Protein AF-A0A9D8I9T0-F1 (afdb_monomer_lite)

Structure (mmCIF, N/CA/C/O backbone):
data_AF-A0A9D8I9T0-F1
#
_entry.id   AF-A0A9D8I9T0-F1
#
loop_
_atom_site.group_PDB
_atom_site.id
_atom_site.type_symbol
_atom_site.label_atom_id
_atom_site.label_alt_id
_atom_site.label_comp_id
_atom_site.label_asym_id
_atom_site.label_entity_id
_atom_site.label_seq_id
_atom_site.pdbx_PDB_ins_code
_atom_site.Cartn_x
_atom_site.Cartn_y
_atom_site.Cartn_z
_atom_site.occupancy
_atom_site.B_iso_or_equiv
_atom_site.auth_seq_id
_atom_site.auth_comp_id
_atom_site.auth_asym_id
_atom_site.auth_atom_id
_atom_site.pdbx_PDB_model_num
ATOM 1 N N . MET A 1 1 ? -29.976 -18.829 28.825 1.00 49.69 1 MET A N 1
ATOM 2 C CA . MET A 1 1 ? -29.326 -17.541 29.162 1.00 49.69 1 MET 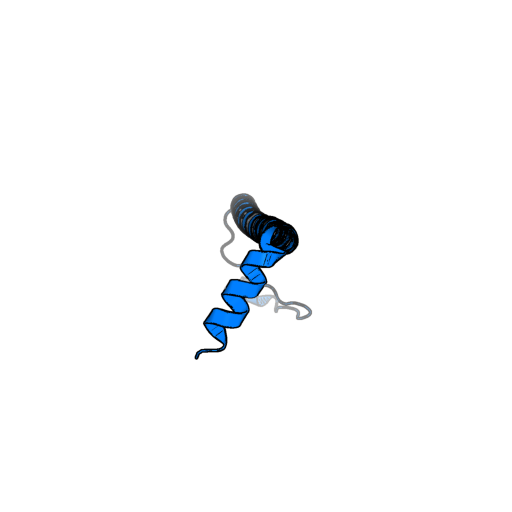A CA 1
ATOM 3 C C . MET A 1 1 ? -27.970 -17.516 28.473 1.00 49.69 1 MET A C 1
ATOM 5 O O . MET A 1 1 ? -27.138 -18.347 28.802 1.00 49.69 1 MET A O 1
ATOM 9 N N . THR A 1 2 ? -27.780 -16.707 27.427 1.00 69.94 2 THR A N 1
ATOM 10 C CA . THR A 1 2 ? -26.610 -16.817 26.536 1.00 69.94 2 THR A CA 1
ATOM 11 C C . THR A 1 2 ? -25.497 -15.848 26.951 1.00 69.94 2 THR A C 1
ATOM 13 O O . THR A 1 2 ? -25.740 -14.680 27.222 1.00 69.94 2 THR A O 1
ATOM 16 N N . LEU A 1 3 ? -24.242 -16.310 26.980 1.00 71.94 3 LEU A N 1
ATOM 17 C CA . LEU A 1 3 ? -23.069 -15.492 27.346 1.00 71.94 3 LEU A CA 1
ATOM 18 C C . LEU A 1 3 ? -22.944 -14.206 26.505 1.00 71.94 3 LEU A C 1
ATOM 20 O O . LEU A 1 3 ? -22.495 -13.170 26.988 1.00 71.94 3 LEU A O 1
ATOM 24 N N . ARG A 1 4 ? -23.423 -14.253 25.256 1.00 72.88 4 ARG A N 1
ATOM 25 C CA . ARG A 1 4 ? -23.457 -13.116 24.326 1.00 72.88 4 ARG A CA 1
ATOM 26 C C . ARG A 1 4 ? -24.287 -11.939 24.848 1.00 72.88 4 ARG A C 1
ATOM 28 O O . ARG A 1 4 ? -23.855 -10.800 24.699 1.00 72.88 4 ARG A O 1
ATOM 35 N N . THR A 1 5 ? -25.438 -12.179 25.483 1.00 70.25 5 THR A N 1
ATOM 36 C CA . THR A 1 5 ? -26.267 -11.096 26.045 1.00 70.25 5 THR A CA 1
ATOM 37 C C . THR A 1 5 ? -25.628 -10.459 27.274 1.00 70.25 5 THR A C 1
ATOM 39 O O . THR A 1 5 ? -25.812 -9.262 27.486 1.00 70.25 5 THR A O 1
ATOM 42 N N . LEU A 1 6 ? -24.830 -11.208 28.042 1.00 69.56 6 LEU A N 1
ATOM 43 C CA . LEU A 1 6 ? -24.080 -10.663 29.176 1.00 69.56 6 LEU A CA 1
ATOM 44 C C . LEU A 1 6 ? -22.947 -9.738 28.700 1.00 69.56 6 LEU A C 1
ATOM 46 O O . LEU A 1 6 ? -22.828 -8.610 29.178 1.00 69.56 6 LEU A O 1
ATOM 50 N N . ILE A 1 7 ? -22.179 -10.181 27.698 1.00 70.75 7 ILE A N 1
ATOM 51 C CA . ILE A 1 7 ? -21.080 -9.407 27.102 1.00 70.75 7 ILE A CA 1
ATOM 52 C C . ILE A 1 7 ? -21.615 -8.120 26.468 1.00 70.75 7 ILE A C 1
ATOM 54 O O . ILE A 1 7 ? -21.117 -7.044 26.776 1.00 70.75 7 ILE A O 1
ATOM 58 N N . LEU A 1 8 ? -22.677 -8.199 25.657 1.00 68.25 8 LEU A N 1
ATOM 59 C CA . LEU A 1 8 ? -23.297 -7.026 25.021 1.00 68.25 8 LEU A CA 1
ATOM 60 C C . LEU A 1 8 ? -23.839 -6.014 26.040 1.00 68.25 8 LEU A C 1
ATOM 62 O O . LEU A 1 8 ? -23.724 -4.806 25.835 1.00 68.25 8 LEU A O 1
ATOM 66 N N . ARG A 1 9 ? -24.413 -6.487 27.152 1.00 67.06 9 ARG A N 1
ATOM 67 C CA . ARG A 1 9 ? -24.954 -5.615 28.204 1.00 67.06 9 ARG A CA 1
ATOM 68 C C . ARG A 1 9 ? -23.847 -4.954 29.032 1.00 67.06 9 ARG A C 1
ATOM 70 O O . ARG A 1 9 ? -23.985 -3.783 29.376 1.00 67.06 9 ARG A O 1
ATOM 77 N N . SER A 1 10 ? -22.738 -5.656 29.268 1.00 63.16 10 SER A N 1
ATOM 78 C CA . SER A 1 10 ? -21.538 -5.108 29.916 1.00 63.16 10 SER A CA 1
ATOM 79 C C . SER A 1 10 ? -20.811 -4.093 29.025 1.00 63.16 10 SER A C 1
ATOM 81 O O . SER A 1 10 ? -20.451 -3.010 29.485 1.00 63.16 10 SER A O 1
ATOM 83 N N . LEU A 1 11 ? -20.678 -4.387 27.725 1.00 63.12 11 LEU A N 1
ATOM 84 C CA . LEU A 1 11 ? -20.068 -3.485 26.739 1.00 63.12 11 LEU A CA 1
ATOM 85 C C . LEU A 1 11 ? -20.844 -2.168 26.624 1.00 63.12 11 LEU A C 1
ATOM 87 O O . LEU A 1 11 ? -20.258 -1.100 26.468 1.00 63.12 11 LEU A O 1
ATOM 91 N N . ARG A 1 12 ? -22.174 -2.241 26.746 1.00 65.25 12 ARG A N 1
ATOM 92 C CA . ARG A 1 12 ? -23.071 -1.083 26.699 1.00 65.25 12 ARG A CA 1
ATOM 93 C C . ARG A 1 12 ? -22.998 -0.220 27.966 1.00 65.25 12 ARG A C 1
ATOM 95 O O . ARG A 1 12 ? -23.21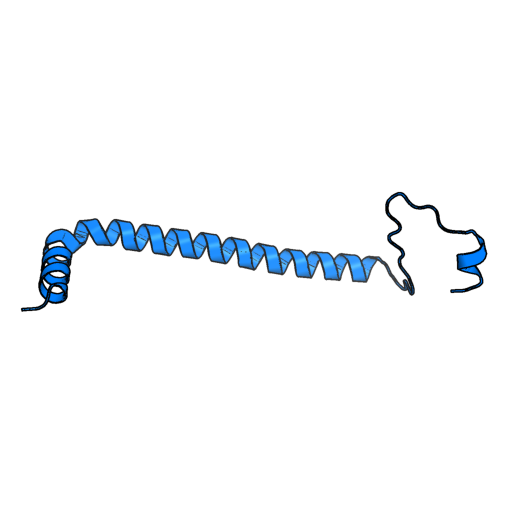6 0.983 27.867 1.00 65.25 12 ARG A O 1
ATOM 102 N N . PHE A 1 13 ? -22.646 -0.793 29.121 1.00 61.19 13 PHE A N 1
ATOM 103 C CA . PHE A 1 13 ? -22.481 -0.050 30.380 1.00 61.19 13 PHE A CA 1
ATOM 104 C C . PHE A 1 13 ? -21.150 0.734 30.433 1.00 61.19 13 PHE A C 1
ATOM 106 O O . PHE A 1 13 ? -21.103 1.802 31.033 1.00 61.19 13 PHE A O 1
ATOM 113 N N . HIS A 1 14 ? -20.098 0.269 29.735 1.00 60.28 14 HIS A N 1
ATOM 114 C CA . HIS A 1 14 ? -18.788 0.944 29.592 1.00 60.28 14 HIS A CA 1
ATOM 115 C C . HIS A 1 14 ? -18.503 1.474 28.168 1.00 60.28 14 HIS A C 1
ATOM 117 O O . HIS A 1 14 ? -17.353 1.725 27.796 1.00 60.28 14 HIS A O 1
ATOM 123 N N . ALA A 1 15 ? -19.551 1.684 27.362 1.00 61.34 15 ALA A N 1
ATOM 124 C CA . ALA A 1 15 ? -19.449 1.999 25.933 1.00 61.34 15 ALA A CA 1
ATOM 125 C C . ALA A 1 15 ? -18.507 3.174 25.624 1.00 61.34 15 ALA A C 1
ATOM 127 O O . ALA A 1 15 ? -17.757 3.119 24.659 1.00 61.34 15 ALA A O 1
ATOM 128 N N . ARG A 1 16 ? -18.469 4.204 26.478 1.00 63.34 16 ARG A N 1
ATOM 129 C CA . ARG A 1 16 ? -17.588 5.374 26.307 1.00 63.34 16 ARG A CA 1
ATOM 130 C C . ARG A 1 16 ? -16.098 5.026 26.268 1.00 63.34 16 ARG A C 1
ATOM 132 O O . ARG A 1 16 ? -15.361 5.658 25.523 1.00 63.34 16 ARG A O 1
ATOM 139 N N . SER A 1 17 ? -15.668 4.018 27.025 1.00 66.69 17 SER A N 1
ATOM 140 C CA . SER A 1 17 ? -14.266 3.585 27.052 1.00 66.69 17 SER A CA 1
ATOM 141 C C . SER A 1 17 ? -13.923 2.711 25.837 1.00 66.69 17 SER A C 1
ATOM 143 O O . SER A 1 17 ? -12.885 2.887 25.204 1.00 66.69 17 SER A O 1
ATOM 145 N N . HIS A 1 18 ? -14.843 1.832 25.426 1.00 74.62 18 HIS A N 1
ATOM 146 C CA . HIS A 1 18 ? -14.663 0.989 24.237 1.00 74.62 18 HIS A CA 1
ATOM 147 C C . HIS A 1 18 ? -14.762 1.767 22.914 1.00 74.62 18 HIS A C 1
ATOM 149 O O . HIS A 1 18 ? -14.126 1.384 21.933 1.00 74.62 18 HIS A O 1
ATOM 155 N N . LEU A 1 19 ? -15.507 2.878 22.885 1.00 78.56 19 LEU A N 1
ATOM 156 C CA . LEU A 1 19 ? -15.595 3.758 21.716 1.00 78.56 19 LEU A CA 1
ATOM 157 C C . LEU A 1 19 ? -14.235 4.362 21.344 1.00 78.56 19 LEU A C 1
ATOM 159 O O . LEU A 1 19 ? -13.932 4.450 20.159 1.00 78.56 19 LEU A O 1
ATOM 163 N N . GLY A 1 20 ? -13.394 4.710 22.323 1.00 85.00 20 GLY A N 1
ATOM 164 C CA . GLY A 1 20 ? -12.048 5.229 22.055 1.00 85.00 20 GLY A CA 1
ATOM 165 C C . GLY A 1 2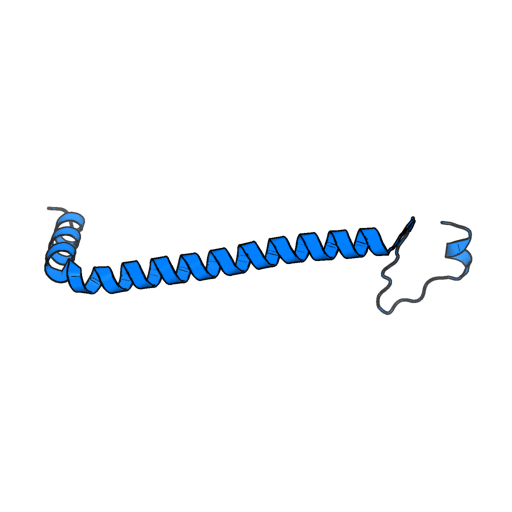0 ? -11.156 4.214 21.336 1.00 85.00 20 GLY A C 1
ATOM 166 O O . GLY A 1 20 ? -10.491 4.553 20.361 1.00 85.00 20 GLY A O 1
ATOM 167 N N . VAL A 1 21 ? -11.201 2.948 21.762 1.00 87.94 21 VAL A N 1
ATOM 168 C CA . VAL A 1 21 ? -10.435 1.856 21.136 1.00 87.94 21 VAL A CA 1
ATOM 169 C C . VAL A 1 21 ? -10.943 1.561 19.727 1.00 87.94 21 VAL A C 1
ATOM 171 O O . VAL A 1 21 ? -10.139 1.400 18.812 1.00 87.94 21 VAL A O 1
ATOM 174 N N . LEU A 1 22 ? -12.265 1.529 19.533 1.00 89.88 22 LEU A N 1
ATOM 175 C CA . LEU A 1 22 ? -12.860 1.327 18.212 1.00 89.88 22 LEU A CA 1
ATOM 176 C C . LEU A 1 22 ? -12.465 2.440 17.243 1.00 89.88 22 LEU A C 1
ATOM 178 O O . LEU A 1 22 ? -11.999 2.133 16.152 1.00 89.88 22 LEU A O 1
ATOM 182 N N . LEU A 1 23 ? -12.599 3.704 17.651 1.00 91.94 23 LEU A N 1
ATOM 183 C CA . LEU A 1 23 ? -12.231 4.854 16.823 1.00 91.94 23 LEU A CA 1
ATOM 184 C C . LEU A 1 23 ? -10.728 4.885 16.523 1.00 91.94 23 LEU A C 1
ATOM 186 O O . LEU A 1 23 ? -10.330 5.113 15.385 1.00 91.94 23 LEU A O 1
ATOM 190 N N . GLY A 1 24 ? -9.883 4.615 17.519 1.00 93.75 24 GLY A N 1
ATOM 191 C CA . GLY A 1 24 ? -8.436 4.547 17.319 1.00 93.75 24 GLY A CA 1
ATOM 192 C C . GLY A 1 24 ? -8.040 3.432 16.351 1.00 93.75 24 GLY A C 1
ATOM 193 O O . GLY A 1 24 ? -7.261 3.659 15.428 1.00 93.75 24 GLY A O 1
ATOM 194 N N . SER A 1 25 ? -8.622 2.241 16.514 1.00 95.69 25 SER A N 1
ATOM 195 C CA . SER A 1 25 ? -8.362 1.107 15.626 1.00 95.69 25 SER A CA 1
ATOM 196 C C . SER A 1 25 ? -8.859 1.364 14.207 1.00 95.69 25 SER A C 1
ATOM 198 O O . SER A 1 25 ? -8.145 1.030 13.267 1.00 95.69 25 SER A O 1
ATOM 200 N N . THR A 1 26 ? -10.047 1.947 14.019 1.00 97.06 26 THR A N 1
ATOM 201 C CA . THR A 1 26 ? -10.565 2.227 12.671 1.00 97.06 26 THR A CA 1
ATOM 202 C C . THR A 1 26 ? -9.730 3.280 11.960 1.00 97.06 26 THR A C 1
ATOM 204 O O . THR A 1 26 ? -9.390 3.083 10.795 1.00 97.06 26 THR A O 1
ATOM 207 N N . ILE A 1 27 ? -9.338 4.351 12.656 1.00 97.75 27 ILE A N 1
ATOM 208 C CA . ILE A 1 27 ? -8.441 5.374 12.104 1.00 97.75 27 ILE A CA 1
ATOM 209 C C . ILE A 1 27 ? -7.082 4.753 11.760 1.00 97.75 27 ILE A C 1
ATOM 211 O O . ILE A 1 27 ? -6.595 4.935 10.646 1.00 97.75 27 ILE A O 1
ATOM 215 N N . GLY A 1 28 ? -6.492 3.975 12.671 1.00 97.94 28 GLY A N 1
ATOM 216 C CA . GLY A 1 28 ? -5.209 3.308 12.442 1.00 97.94 28 GLY A CA 1
ATOM 217 C C . GLY A 1 28 ? -5.246 2.365 11.238 1.00 97.94 28 GLY A C 1
ATOM 218 O O . GLY A 1 28 ? -4.390 2.447 10.359 1.00 97.94 28 GLY A O 1
ATOM 219 N N . SER A 1 29 ? -6.273 1.518 11.142 1.00 97.56 29 SER A N 1
ATOM 220 C CA . SER A 1 29 ? -6.464 0.640 9.985 1.00 97.56 29 SER A CA 1
ATOM 221 C C . SER A 1 29 ? -6.675 1.427 8.690 1.00 97.56 29 SER A C 1
ATOM 223 O O . SER A 1 29 ? -6.087 1.066 7.673 1.00 97.56 29 SER A O 1
ATOM 225 N N . ALA A 1 30 ? -7.450 2.515 8.713 1.00 97.88 30 ALA A N 1
ATOM 226 C CA . ALA A 1 30 ? -7.657 3.361 7.538 1.00 97.88 30 ALA A CA 1
ATOM 227 C C . ALA A 1 30 ? -6.343 3.988 7.042 1.00 97.88 30 ALA A C 1
ATOM 229 O O . ALA A 1 30 ? -6.078 3.979 5.840 1.00 97.88 30 ALA A O 1
ATOM 230 N N . VAL A 1 31 ? -5.490 4.465 7.955 1.00 98.25 31 VAL A N 1
ATOM 231 C CA . VAL A 1 31 ? -4.163 5.006 7.620 1.00 98.25 31 VAL A CA 1
ATOM 232 C C . VAL A 1 31 ? -3.264 3.931 7.010 1.00 98.25 31 VAL A C 1
ATOM 234 O O . VAL A 1 31 ? -2.649 4.176 5.973 1.00 98.25 31 VAL A O 1
ATOM 237 N N . LEU A 1 32 ? -3.209 2.734 7.606 1.00 98.44 32 LEU A N 1
ATOM 238 C CA . LEU A 1 32 ? -2.399 1.626 7.083 1.00 98.44 32 LEU A CA 1
ATOM 239 C C . LEU A 1 32 ? -2.840 1.212 5.673 1.00 98.44 32 LEU A C 1
ATOM 241 O O . LEU A 1 32 ? -2.003 1.071 4.783 1.00 98.44 32 LEU A O 1
ATOM 245 N N . ILE A 1 33 ? -4.149 1.065 5.453 1.00 98.19 33 ILE A N 1
ATOM 246 C CA . ILE A 1 33 ? -4.707 0.728 4.137 1.00 98.19 33 ILE A CA 1
ATOM 247 C C . ILE A 1 33 ? -4.398 1.839 3.126 1.00 98.19 33 ILE A C 1
ATOM 249 O O . ILE A 1 33 ? -3.948 1.549 2.018 1.00 98.19 33 ILE A O 1
ATOM 253 N N . GLY A 1 34 ? -4.583 3.107 3.507 1.00 97.44 34 GLY A N 1
ATOM 254 C CA . GLY A 1 34 ? -4.287 4.251 2.644 1.00 97.44 34 GLY A CA 1
ATOM 255 C C . GLY A 1 34 ? -2.815 4.317 2.233 1.00 97.44 34 GLY A C 1
ATOM 256 O O . GLY A 1 34 ? -2.513 4.515 1.057 1.00 97.44 34 GLY A O 1
ATOM 257 N N . ALA A 1 35 ? -1.898 4.080 3.174 1.00 97.62 35 ALA A N 1
ATOM 258 C CA . ALA A 1 35 ? -0.463 4.057 2.900 1.00 97.62 35 ALA A CA 1
ATOM 259 C C . ALA A 1 35 ? -0.076 2.934 1.923 1.00 97.62 35 ALA A C 1
ATOM 261 O O . ALA A 1 35 ? 0.714 3.162 1.004 1.00 97.62 35 ALA A O 1
ATOM 262 N N . LEU A 1 36 ? -0.659 1.740 2.083 1.00 97.62 36 LEU A N 1
ATOM 263 C CA . LEU A 1 36 ? -0.433 0.615 1.172 1.00 97.62 36 LEU A CA 1
ATOM 264 C C . LEU A 1 36 ? -0.957 0.910 -0.238 1.00 97.62 36 LEU A C 1
ATOM 266 O O . LEU A 1 36 ? -0.249 0.671 -1.215 1.00 97.62 36 LEU A O 1
ATOM 270 N N . LEU A 1 37 ? -2.162 1.476 -0.342 1.00 98.19 37 LEU A N 1
ATOM 271 C CA . LEU A 1 37 ? -2.790 1.796 -1.624 1.00 98.19 37 LEU A CA 1
ATOM 272 C C . LEU A 1 37 ? -1.999 2.856 -2.407 1.00 98.19 37 LEU A C 1
ATOM 274 O O . LEU A 1 37 ? -1.750 2.694 -3.604 1.00 98.19 37 LEU A O 1
ATOM 278 N N . VAL A 1 38 ? -1.569 3.928 -1.732 1.00 97.38 38 VAL A N 1
ATOM 279 C CA . VAL A 1 38 ? -0.724 4.971 -2.339 1.00 97.38 38 VAL A CA 1
ATOM 280 C C . VAL A 1 38 ? 0.621 4.392 -2.773 1.00 97.38 38 VAL A C 1
ATOM 282 O O . VAL A 1 38 ? 1.082 4.689 -3.874 1.00 97.38 38 VAL A O 1
ATOM 285 N N . GLY A 1 39 ? 1.234 3.542 -1.947 1.00 96.19 39 GLY A N 1
ATOM 286 C CA . GLY A 1 39 ? 2.497 2.886 -2.280 1.00 96.19 39 GLY A CA 1
ATOM 287 C C .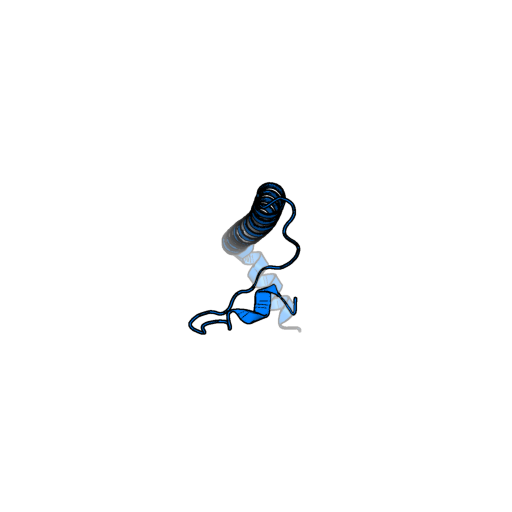 GLY A 1 39 ? 2.410 2.036 -3.550 1.00 96.19 39 GLY A C 1
ATOM 288 O O . GLY A 1 39 ? 3.292 2.127 -4.406 1.00 96.19 39 GLY A O 1
ATOM 289 N N . ASP A 1 40 ? 1.341 1.252 -3.698 1.00 97.19 40 ASP A N 1
ATOM 290 C CA . ASP A 1 40 ? 1.114 0.434 -4.894 1.00 97.19 40 ASP A CA 1
ATOM 291 C C . ASP A 1 40 ? 0.865 1.297 -6.141 1.00 97.19 40 ASP A C 1
ATOM 293 O O . ASP A 1 40 ? 1.490 1.098 -7.185 1.00 97.19 40 ASP A O 1
ATOM 297 N N . SER A 1 41 ? 0.060 2.351 -5.993 1.00 95.44 41 SER A N 1
ATOM 298 C CA . SER A 1 41 ? -0.234 3.293 -7.079 1.00 95.44 41 SER A CA 1
ATOM 299 C C . SER A 1 41 ? 1.033 3.986 -7.586 1.00 95.44 41 SER A C 1
ATOM 301 O O . SER A 1 41 ? 1.289 4.041 -8.788 1.00 95.44 41 SER A O 1
ATOM 303 N N . VAL A 1 42 ? 1.877 4.477 -6.673 1.00 97.44 42 VAL A N 1
ATOM 304 C CA . VAL A 1 42 ? 3.150 5.122 -7.027 1.00 97.44 42 VAL A CA 1
ATOM 305 C C . VAL A 1 42 ? 4.113 4.119 -7.657 1.00 97.44 42 VAL A C 1
ATOM 307 O O . VAL A 1 42 ? 4.787 4.458 -8.628 1.00 97.44 42 VAL A O 1
ATOM 310 N N . ARG A 1 43 ? 4.169 2.877 -7.159 1.00 96.31 43 ARG A N 1
ATOM 311 C CA . ARG A 1 43 ? 4.984 1.811 -7.760 1.00 96.31 43 ARG A CA 1
ATOM 312 C C . ARG A 1 43 ? 4.584 1.545 -9.212 1.00 96.31 43 ARG A C 1
ATOM 314 O O . ARG A 1 43 ? 5.477 1.413 -10.050 1.00 96.31 43 ARG A O 1
ATOM 321 N N . GLY A 1 44 ? 3.285 1.487 -9.500 1.00 95.12 44 GLY A N 1
ATOM 322 C CA . GLY A 1 44 ? 2.756 1.374 -10.861 1.00 95.12 44 GLY A CA 1
ATOM 323 C C . GLY A 1 44 ? 3.181 2.554 -11.734 1.00 95.12 44 GLY A C 1
ATOM 324 O O . GLY A 1 44 ? 3.844 2.362 -12.749 1.00 95.12 44 GLY A O 1
ATOM 325 N N . SER A 1 45 ? 2.934 3.783 -11.279 1.00 94.75 45 SER A N 1
ATOM 326 C CA . SER A 1 45 ? 3.314 4.994 -12.021 1.00 94.75 45 SER A CA 1
ATOM 327 C C . SER A 1 45 ? 4.819 5.081 -12.299 1.00 94.75 45 SER A C 1
ATOM 329 O O . SER A 1 45 ? 5.237 5.463 -13.391 1.00 94.75 45 SER A O 1
ATOM 331 N N . LEU A 1 46 ? 5.660 4.710 -11.329 1.00 95.06 46 LEU A N 1
ATOM 332 C CA . LEU A 1 46 ? 7.113 4.670 -11.505 1.00 95.06 46 LEU A CA 1
ATOM 333 C C . LEU A 1 46 ? 7.535 3.604 -12.520 1.00 95.06 46 LEU A C 1
ATOM 335 O O . LEU A 1 46 ? 8.439 3.858 -13.316 1.00 95.06 46 LEU A O 1
ATOM 339 N N . ARG A 1 47 ? 6.889 2.429 -12.513 1.00 93.25 47 ARG A N 1
ATOM 340 C CA . ARG A 1 47 ? 7.114 1.384 -13.521 1.00 93.25 47 ARG A CA 1
ATOM 341 C C . ARG A 1 47 ? 6.795 1.919 -14.913 1.00 93.25 47 ARG A C 1
ATOM 343 O O . ARG A 1 47 ? 7.632 1.782 -15.800 1.00 93.25 47 ARG A O 1
ATOM 350 N N . ASP A 1 48 ? 5.637 2.539 -15.087 1.00 92.75 48 ASP A N 1
ATOM 351 C CA . ASP A 1 48 ? 5.201 3.039 -16.392 1.00 92.75 48 ASP A CA 1
ATOM 352 C C . ASP A 1 48 ? 6.115 4.153 -16.898 1.00 92.75 48 ASP A C 1
ATOM 354 O O . ASP A 1 48 ? 6.530 4.133 -18.056 1.00 92.75 48 ASP A O 1
ATOM 358 N N . MET A 1 49 ? 6.531 5.074 -16.023 1.00 93.38 49 MET A N 1
ATOM 359 C CA . MET A 1 49 ? 7.528 6.088 -16.376 1.00 93.38 49 MET A CA 1
ATOM 360 C C . MET A 1 49 ? 8.880 5.470 -16.744 1.00 93.38 49 MET A C 1
ATOM 362 O O . MET A 1 49 ? 9.526 5.927 -17.688 1.00 93.38 49 MET A O 1
ATOM 366 N N . ALA A 1 50 ? 9.319 4.432 -16.027 1.00 90.81 50 ALA A N 1
ATOM 367 C CA . ALA A 1 50 ? 10.555 3.730 -16.352 1.00 90.81 50 ALA A CA 1
ATOM 368 C C . ALA A 1 50 ? 10.463 3.050 -17.727 1.00 90.81 50 ALA A C 1
ATOM 370 O O . ALA A 1 50 ? 11.375 3.204 -18.538 1.00 90.81 50 ALA A O 1
ATOM 371 N N . LEU A 1 51 ? 9.352 2.368 -18.022 1.00 88.81 51 LEU A N 1
ATOM 372 C CA . LEU A 1 51 ? 9.098 1.737 -19.321 1.00 88.81 51 LEU A CA 1
ATOM 373 C C . LEU A 1 51 ? 9.018 2.767 -20.452 1.00 88.81 51 LEU A C 1
ATOM 375 O O . LEU A 1 51 ? 9.642 2.578 -21.493 1.00 88.81 51 LEU A O 1
ATOM 379 N N . ALA A 1 52 ? 8.335 3.891 -20.231 1.00 89.75 52 ALA A N 1
ATOM 380 C CA . ALA A 1 52 ? 8.256 4.977 -21.205 1.00 89.75 52 ALA A CA 1
ATOM 381 C C . ALA A 1 52 ? 9.635 5.586 -21.512 1.00 89.75 52 ALA A C 1
ATOM 383 O O . ALA A 1 52 ? 9.899 5.988 -22.645 1.00 89.75 52 ALA A O 1
ATOM 384 N N . ARG A 1 53 ? 10.533 5.638 -20.519 1.00 87.12 53 ARG A N 1
ATOM 385 C CA . ARG A 1 53 ? 11.883 6.198 -20.675 1.00 87.12 53 ARG A CA 1
ATOM 386 C C . ARG A 1 53 ? 12.888 5.231 -21.308 1.00 87.12 53 ARG A C 1
ATOM 388 O O . ARG A 1 53 ? 13.868 5.692 -21.883 1.00 87.12 53 ARG A O 1
ATOM 395 N N . LEU A 1 54 ? 12.663 3.921 -21.211 1.00 85.88 54 LEU A N 1
ATOM 396 C CA . LEU A 1 54 ? 13.551 2.885 -21.757 1.00 85.88 54 LEU A CA 1
ATOM 397 C C . LEU A 1 54 ? 13.586 2.866 -23.301 1.00 85.88 54 LEU A C 1
ATOM 399 O O . LEU A 1 54 ? 14.579 2.428 -23.876 1.00 85.88 54 LEU A O 1
ATOM 403 N N . GLY A 1 55 ? 12.562 3.387 -23.988 1.00 76.69 55 GLY A N 1
ATOM 404 C CA . GLY A 1 55 ? 12.498 3.366 -25.455 1.00 76.69 55 GLY A CA 1
ATOM 405 C C . GLY A 1 55 ? 12.229 1.959 -26.017 1.00 76.69 55 GLY A C 1
ATOM 406 O O . GLY A 1 55 ? 11.674 1.107 -25.328 1.00 76.69 55 GLY A O 1
ATOM 407 N N . LYS A 1 56 ? 12.583 1.697 -27.286 1.00 75.75 56 LYS A N 1
ATOM 408 C CA . LYS A 1 56 ? 12.392 0.373 -27.915 1.00 75.75 56 LYS A CA 1
ATOM 409 C C . LYS A 1 56 ? 13.473 -0.605 -27.452 1.00 75.75 56 LYS A C 1
ATOM 411 O O . LYS A 1 56 ? 14.540 -0.677 -28.052 1.00 75.75 56 LYS A O 1
ATOM 416 N N . ILE A 1 57 ? 13.180 -1.352 -26.394 1.00 77.81 57 ILE A N 1
ATOM 417 C CA . ILE A 1 57 ? 14.012 -2.457 -25.914 1.00 77.81 57 ILE A CA 1
ATOM 418 C C . ILE A 1 57 ? 13.272 -3.763 -26.203 1.00 77.81 57 ILE A C 1
ATOM 420 O O . ILE A 1 57 ? 12.175 -3.966 -25.693 1.00 77.81 57 ILE A O 1
ATOM 424 N N . GLU A 1 58 ? 13.861 -4.634 -27.023 1.00 73.06 58 GLU A N 1
ATOM 425 C CA . GLU A 1 58 ? 13.270 -5.934 -27.393 1.00 73.06 58 GLU A CA 1
ATOM 426 C C . GLU A 1 58 ? 13.627 -7.046 -26.400 1.00 73.06 58 GLU A C 1
ATOM 428 O O . GLU A 1 58 ? 12.822 -7.940 -26.153 1.00 73.06 58 GLU A O 1
ATOM 433 N N . ALA A 1 59 ? 14.803 -6.965 -25.774 1.00 74.69 59 ALA A N 1
ATOM 434 C CA . ALA A 1 59 ? 15.251 -7.934 -24.785 1.00 74.69 59 ALA A CA 1
ATOM 435 C C . ALA A 1 59 ? 16.072 -7.259 -23.680 1.0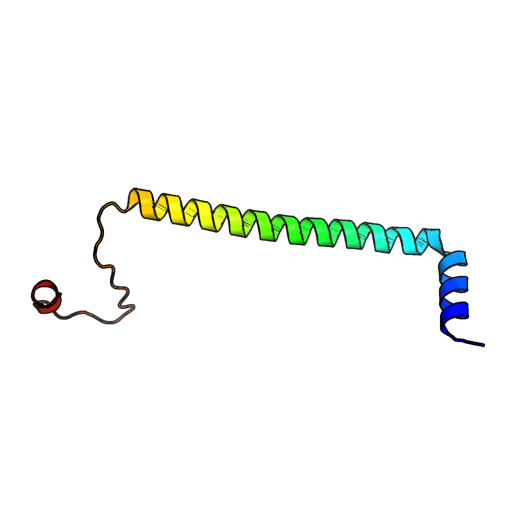0 74.69 59 ALA A C 1
ATOM 437 O O . ALA A 1 59 ? 16.953 -6.441 -23.943 1.00 74.69 59 ALA A O 1
ATOM 438 N N . ALA A 1 60 ? 15.797 -7.631 -22.430 1.00 78.00 60 ALA A N 1
ATOM 439 C CA . ALA A 1 60 ? 16.597 -7.263 -21.268 1.00 78.00 60 ALA A CA 1
ATOM 440 C C . ALA A 1 60 ? 16.956 -8.540 -20.505 1.00 78.00 60 ALA A C 1
ATOM 442 O O . ALA A 1 60 ? 16.074 -9.324 -20.154 1.00 78.00 60 ALA A O 1
ATOM 443 N N . MET A 1 61 ? 18.247 -8.759 -20.253 1.00 79.56 61 MET A N 1
ATOM 444 C CA . MET A 1 61 ? 18.737 -9.967 -19.594 1.00 79.56 61 MET A CA 1
ATOM 445 C C . MET A 1 61 ? 19.342 -9.623 -18.232 1.00 79.56 61 MET A C 1
ATOM 447 O O . MET A 1 61 ? 20.276 -8.831 -18.141 1.00 79.56 61 MET A O 1
ATOM 451 N N . ALA A 1 62 ? 18.797 -10.215 -17.168 1.00 81.50 62 ALA A N 1
ATOM 452 C CA . ALA A 1 62 ? 19.286 -10.050 -15.802 1.00 81.50 62 ALA A CA 1
ATOM 453 C C . ALA A 1 62 ? 20.066 -11.302 -15.380 1.00 81.50 62 ALA A C 1
ATOM 455 O O . ALA A 1 62 ? 19.494 -12.270 -14.883 1.00 81.50 62 ALA A O 1
ATOM 456 N N . THR A 1 63 ? 21.378 -11.297 -15.603 1.00 81.50 63 THR A N 1
ATOM 457 C CA . THR A 1 63 ? 22.223 -12.494 -15.431 1.00 81.50 63 THR A CA 1
ATOM 458 C C . THR A 1 63 ? 22.775 -12.647 -14.001 1.00 81.50 63 THR A C 1
ATOM 460 O O . THR A 1 63 ? 23.345 -13.686 -13.659 1.00 81.50 63 THR A O 1
ATOM 463 N N . GLY A 1 64 ? 22.549 -11.660 -13.123 1.00 82.75 64 GLY A N 1
ATOM 464 C CA . GLY A 1 64 ? 23.124 -11.633 -11.773 1.00 82.75 64 GLY A CA 1
ATOM 465 C C . GLY A 1 64 ? 24.652 -11.633 -11.850 1.00 82.75 64 GLY A C 1
ATOM 466 O O . GLY A 1 64 ? 25.217 -10.839 -12.594 1.00 82.75 64 GLY A O 1
ATOM 467 N N . ASP A 1 65 ? 25.302 -12.572 -11.159 1.00 83.94 65 ASP A N 1
ATOM 468 C CA . ASP A 1 65 ? 26.769 -12.725 -11.172 1.00 83.94 65 ASP A CA 1
ATOM 469 C C . ASP A 1 65 ? 27.306 -13.578 -12.338 1.00 83.94 65 ASP A C 1
ATOM 471 O O . ASP A 1 65 ? 28.510 -13.818 -12.446 1.00 83.94 65 ASP A O 1
ATOM 475 N N . ARG A 1 66 ? 26.436 -14.096 -13.213 1.00 79.38 66 ARG A N 1
ATOM 476 C CA . ARG A 1 66 ? 26.856 -14.943 -14.337 1.00 7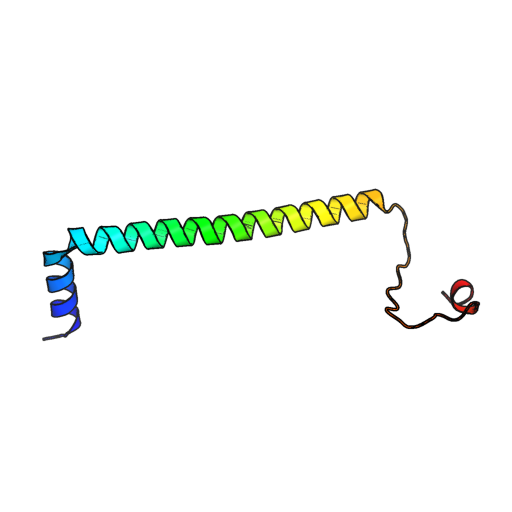9.38 66 ARG A CA 1
ATOM 477 C C . ARG A 1 66 ? 27.180 -14.100 -15.572 1.00 79.38 66 ARG A C 1
ATOM 479 O O . ARG A 1 66 ? 26.436 -13.200 -15.947 1.00 79.38 66 ARG A O 1
ATOM 486 N N . LEU A 1 67 ? 28.281 -14.438 -16.240 1.00 79.56 67 LEU A N 1
ATOM 487 C CA . LEU A 1 67 ? 28.671 -13.842 -17.518 1.00 79.56 67 LEU A CA 1
ATOM 488 C C . LEU A 1 67 ? 27.953 -14.549 -18.676 1.00 79.56 67 LEU A C 1
ATOM 490 O O . LEU A 1 67 ? 27.751 -15.765 -18.649 1.00 79.56 67 LEU A O 1
ATOM 494 N N . PHE A 1 68 ? 27.584 -13.787 -19.701 1.00 74.44 68 PHE A N 1
ATOM 495 C CA . PHE A 1 68 ? 26.980 -14.293 -20.934 1.00 74.44 68 PHE A CA 1
ATOM 496 C C . PHE A 1 68 ? 28.037 -14.454 -22.030 1.00 74.44 68 PHE A C 1
ATOM 498 O O . PHE A 1 68 ? 29.048 -13.751 -22.062 1.00 74.44 68 PHE A O 1
ATOM 505 N N . ARG A 1 69 ? 27.815 -15.420 -22.926 1.00 79.94 69 ARG A N 1
ATOM 506 C CA . ARG A 1 69 ? 28.714 -15.677 -24.057 1.00 79.94 69 ARG A CA 1
ATOM 507 C C . ARG A 1 69 ? 28.553 -14.583 -25.111 1.00 79.94 69 ARG A C 1
ATOM 509 O O . ARG A 1 69 ? 27.439 -14.145 -25.371 1.00 79.94 69 ARG A O 1
ATOM 516 N N . ALA A 1 70 ? 29.653 -14.204 -25.760 1.00 79.38 70 ALA A N 1
ATOM 517 C CA . ALA A 1 70 ? 29.647 -13.175 -26.802 1.00 79.38 70 ALA A CA 1
ATOM 518 C C . ALA A 1 70 ? 28.739 -13.527 -27.999 1.00 79.38 70 ALA A C 1
ATOM 520 O O . ALA A 1 70 ? 28.127 -12.639 -28.582 1.00 79.38 70 ALA A O 1
ATOM 521 N N . GLU A 1 71 ? 28.576 -14.818 -28.317 1.00 82.00 71 GLU A N 1
ATOM 522 C CA . GLU A 1 71 ? 27.712 -15.283 -29.417 1.00 82.00 71 GLU A CA 1
ATOM 523 C C . GLU A 1 71 ? 26.207 -15.081 -29.184 1.00 82.00 71 GLU A C 1
ATOM 525 O O . GLU A 1 71 ? 25.404 -15.299 -30.092 1.00 82.00 71 GLU A O 1
ATOM 530 N N . LEU A 1 72 ? 25.804 -14.655 -27.985 1.00 78.88 72 LEU A N 1
ATOM 531 C CA . LEU A 1 72 ? 24.403 -14.421 -27.650 1.00 78.88 72 LEU A CA 1
ATOM 532 C C . LEU A 1 72 ? 23.781 -13.295 -28.487 1.00 78.88 72 LEU A C 1
ATOM 534 O O . LEU A 1 72 ? 22.601 -13.358 -28.793 1.00 78.88 72 LEU A O 1
ATOM 538 N N . ALA A 1 73 ? 24.573 -12.306 -28.916 1.00 74.75 73 ALA A N 1
ATOM 539 C CA . ALA A 1 73 ? 24.095 -11.233 -29.790 1.00 74.75 73 ALA A CA 1
ATOM 540 C C . ALA A 1 73 ? 23.737 -11.718 -31.207 1.00 74.75 73 ALA A C 1
ATOM 542 O O . ALA A 1 73 ? 22.975 -11.061 -31.907 1.00 74.75 73 ALA A O 1
ATOM 543 N N . THR A 1 74 ? 24.298 -12.852 -31.637 1.00 81.06 74 THR A N 1
ATOM 544 C CA . THR A 1 74 ? 24.100 -13.421 -32.980 1.00 81.06 74 THR A CA 1
ATOM 545 C C . THR A 1 74 ? 23.029 -14.516 -32.996 1.00 81.06 74 THR A C 1
ATOM 547 O O . THR A 1 74 ? 22.505 -14.827 -34.058 1.00 81.06 74 THR A O 1
ATOM 550 N N . ASN A 1 75 ? 22.690 -15.083 -31.831 1.00 73.50 75 ASN A N 1
ATOM 551 C CA . ASN A 1 75 ? 21.688 -16.146 -31.664 1.00 73.50 75 ASN A CA 1
ATOM 552 C C . ASN A 1 75 ? 20.432 -15.680 -30.895 1.00 73.50 75 ASN A C 1
ATOM 554 O O . ASN A 1 75 ? 19.735 -16.517 -30.321 1.00 73.50 75 ASN A O 1
ATOM 558 N N . LEU A 1 76 ? 20.196 -14.365 -30.813 1.00 64.81 76 LEU A N 1
ATOM 559 C CA . LEU A 1 76 ? 19.016 -13.768 -30.173 1.00 64.81 76 LEU A CA 1
ATOM 560 C C . LEU A 1 76 ? 17.739 -14.014 -30.985 1.00 64.81 76 LEU A C 1
ATOM 562 O O . LEU A 1 76 ? 17.800 -13.872 -32.227 1.00 64.81 76 LEU A O 1
#

Foldseek 3Di:
DDPVVVVVVVCVVVVVVVVVVVVVVVVVVVVVVVVVVVVVVVVVVVVVVVVVVVPDDPDDDDQDPDDDDPCVVVVD

Sequence (76 aa):
MTLRTLILRSLRFHARSHLGVLLGSTIGSAVLIGALLVGDSVRGSLRDMALARLGKIEAAMATGDRLFRAELATNL

Secondary structure (DSSP, 8-state):
--HHHHHHHHHHHSHHHHHHHHHHHHHHHHHHHHHHHHHHHHHHHHHHHHHHHH-S-S-----TTPPPPGGGGT--

pLDDT: mean 82.71, std 12.48, range [49.69, 98.44]

Radius of gyration: 27.92 Å; chains: 1; bounding box: 59×24×63 Å